Protein AF-A0A7W4IUS7-F1 (afdb_monomer)

Foldseek 3Di:
DDDDDDDPPPADQPAADADWDKDKDWFDCPPPSVLVLQLVCQAAAPVVVVSVVVVCVVVPDHNVSRHHYWDPQKAFPDDDNFKTKIKRQAQGDGPLDPGRYHHHRFIKTKMWGQAPNSIIIIIITGDPPVCPVCVVVVVVVVCVVVVVRRD

Organism: NCBI:txid1286186

Secondary structure (DSSP, 8-state):
----PPP--PPPTT--B-SSEEEEEEE-SSSTTHHHHHHHHHHH-GGGHHHHHHHHHT-SS-GGGS--S--TT-EEEEE-SSEEEEEE-TT--SGGGSSSBPP-SS-EEEEEEE-TT--EEEEEEE--GGGGGGHHHHHHHHHHHTGGG--

Structure (mmCIF, N/CA/C/O backbone):
data_AF-A0A7W4IUS7-F1
#
_entry.id   AF-A0A7W4IUS7-F1
#
loop_
_atom_site.group_PDB
_atom_site.id
_atom_site.type_symbol
_atom_site.label_atom_id
_atom_site.label_alt_id
_atom_site.label_comp_id
_atom_site.label_asym_id
_atom_site.label_entity_id
_atom_site.label_seq_id
_atom_site.pdbx_PDB_ins_code
_atom_site.Cartn_x
_atom_site.Cartn_y
_atom_site.Cartn_z
_atom_site.occupancy
_atom_site.B_iso_or_equiv
_atom_site.auth_seq_id
_atom_site.auth_comp_id
_atom_site.auth_asym_id
_atom_site.auth_atom_id
_atom_site.pdbx_PDB_model_num
ATOM 1 N N . MET A 1 1 ? 14.910 39.958 17.367 1.00 34.94 1 MET A N 1
ATOM 2 C CA . MET A 1 1 ? 14.923 38.548 17.810 1.00 34.94 1 MET A CA 1
ATOM 3 C C . MET A 1 1 ? 13.693 37.875 17.230 1.00 34.94 1 MET A C 1
ATOM 5 O O . MET A 1 1 ? 12.596 38.246 17.617 1.00 34.94 1 MET A O 1
ATOM 9 N N . ALA A 1 2 ? 13.862 36.974 16.264 1.00 33.81 2 ALA A N 1
ATOM 10 C CA . ALA A 1 2 ? 12.788 36.127 15.747 1.00 33.81 2 ALA A CA 1
ATOM 11 C C . ALA A 1 2 ? 13.070 34.689 16.217 1.00 33.81 2 ALA A C 1
ATOM 13 O O . ALA A 1 2 ? 14.214 34.247 16.072 1.00 33.81 2 ALA A O 1
ATOM 14 N N . PRO A 1 3 ? 12.108 33.975 16.823 1.00 40.81 3 PRO A N 1
ATOM 15 C CA . PRO A 1 3 ? 12.343 32.611 17.257 1.00 40.81 3 PRO A CA 1
ATOM 16 C C . PRO A 1 3 ? 12.288 31.646 16.065 1.00 40.81 3 PRO A C 1
ATOM 18 O O . PRO A 1 3 ? 11.290 31.567 15.358 1.00 40.81 3 PRO A O 1
ATOM 21 N N . GLY A 1 4 ? 13.414 30.954 15.880 1.00 33.75 4 GLY A N 1
ATOM 22 C CA . GLY A 1 4 ? 13.561 29.540 15.523 1.00 33.75 4 GLY A CA 1
ATOM 23 C C . GLY A 1 4 ? 12.640 28.941 14.463 1.00 33.75 4 GLY A C 1
ATOM 24 O O . GLY A 1 4 ? 11.500 28.585 14.742 1.00 33.75 4 GLY A O 1
ATOM 25 N N . LEU A 1 5 ? 13.220 28.687 13.289 1.00 40.22 5 LEU A N 1
ATOM 26 C CA . LEU A 1 5 ? 12.739 27.695 12.331 1.00 40.22 5 LEU A CA 1
ATOM 27 C C . LEU A 1 5 ? 12.566 26.336 13.031 1.00 40.22 5 LEU A C 1
ATOM 29 O O . LEU A 1 5 ? 13.501 25.816 13.641 1.00 40.22 5 LEU A O 1
ATOM 33 N N . SER A 1 6 ? 11.358 25.784 12.932 1.00 41.88 6 SER A N 1
ATOM 34 C CA . SER A 1 6 ? 11.022 24.423 13.344 1.00 41.88 6 SER A CA 1
ATOM 35 C C . SER A 1 6 ? 11.867 23.429 12.543 1.00 41.88 6 SER A C 1
ATOM 37 O O . SER A 1 6 ? 11.763 23.364 11.319 1.00 41.88 6 SER A O 1
ATOM 39 N N . SER A 1 7 ? 12.726 22.668 13.221 1.00 42.47 7 SER A N 1
ATOM 40 C CA . SER A 1 7 ? 13.325 21.477 12.632 1.00 42.47 7 SER A CA 1
ATOM 41 C C . SER A 1 7 ? 12.265 20.378 12.599 1.00 42.47 7 SER A C 1
ATOM 43 O O . SER A 1 7 ? 11.729 19.969 13.629 1.00 42.47 7 SER A O 1
ATOM 45 N N . SER A 1 8 ? 11.949 19.878 11.405 1.00 47.47 8 SER A N 1
ATOM 46 C CA . SER A 1 8 ? 11.236 18.615 11.261 1.00 47.47 8 SER A CA 1
ATOM 47 C C . SER A 1 8 ? 12.161 17.505 11.758 1.00 47.47 8 SER A C 1
ATOM 49 O O . SER A 1 8 ? 13.029 17.031 11.021 1.00 47.47 8 SER A O 1
ATOM 51 N N . ALA A 1 9 ? 12.029 17.119 13.026 1.00 46.97 9 ALA A N 1
ATOM 52 C CA . ALA A 1 9 ? 12.633 15.894 13.520 1.00 46.97 9 ALA A CA 1
ATOM 53 C C . ALA A 1 9 ? 11.952 14.728 12.792 1.00 46.97 9 ALA A C 1
ATOM 55 O O . ALA A 1 9 ? 10.852 14.311 13.149 1.00 46.97 9 ALA A O 1
ATOM 56 N N . GLY A 1 10 ? 12.575 14.261 11.708 1.00 50.88 10 GLY A N 1
ATOM 57 C CA . GLY A 1 10 ? 12.172 13.028 11.049 1.00 50.88 10 GLY A CA 1
ATOM 58 C C . GLY A 1 10 ? 12.192 11.888 12.063 1.00 50.88 10 GLY A C 1
ATOM 59 O O . GLY A 1 10 ? 13.091 11.812 12.904 1.00 50.88 10 GLY A O 1
ATOM 60 N N . LEU A 1 11 ? 11.179 11.026 12.009 1.00 57.50 11 LEU A N 1
ATOM 61 C CA . LEU A 1 11 ? 11.137 9.816 12.822 1.00 57.50 11 LEU A CA 1
ATOM 62 C C . LEU A 1 11 ? 12.410 8.990 12.565 1.00 57.50 11 LEU A C 1
ATOM 64 O O . LEU A 1 11 ? 12.849 8.849 11.421 1.00 57.50 11 LEU A O 1
ATOM 68 N N . SER A 1 12 ? 13.021 8.478 13.638 1.00 60.62 12 SER A N 1
ATOM 69 C CA . SER A 1 12 ? 14.176 7.574 13.541 1.00 60.62 12 SER A CA 1
ATOM 70 C C . SER A 1 12 ? 13.838 6.375 12.651 1.00 60.62 12 SER A C 1
ATOM 72 O O . SER A 1 12 ? 12.699 5.922 12.657 1.00 60.62 12 SER A O 1
ATOM 74 N N . LYS A 1 13 ? 14.823 5.799 11.951 1.00 54.16 13 LYS A N 1
ATOM 75 C CA . LYS A 1 13 ? 14.650 4.537 11.200 1.00 54.16 13 LYS A CA 1
ATOM 76 C C . LYS A 1 13 ? 14.189 3.366 12.080 1.00 54.16 13 LYS A C 1
ATOM 78 O O . LYS A 1 13 ? 13.582 2.433 11.567 1.00 54.16 13 LYS A O 1
ATOM 83 N N . ASP A 1 14 ? 14.415 3.467 13.387 1.00 65.31 14 ASP A N 1
ATOM 84 C CA . ASP A 1 14 ? 13.983 2.485 14.387 1.00 65.31 14 ASP A CA 1
ATOM 85 C C . ASP A 1 14 ? 12.649 2.860 15.050 1.00 65.31 14 ASP A C 1
ATOM 87 O O . ASP A 1 14 ? 12.165 2.153 15.935 1.00 65.31 14 ASP A O 1
ATOM 91 N N . ALA A 1 15 ? 12.048 3.993 14.666 1.00 71.88 15 ALA A N 1
ATOM 92 C CA . ALA A 1 15 ? 10.750 4.385 15.182 1.00 71.88 15 ALA A CA 1
ATOM 93 C C . ALA A 1 15 ? 9.715 3.349 14.746 1.00 71.88 15 ALA A C 1
ATOM 95 O O . ALA A 1 15 ? 9.569 3.030 13.569 1.00 71.88 15 ALA A O 1
ATOM 96 N N . HIS A 1 16 ? 8.985 2.807 15.707 1.00 82.69 16 HIS A N 1
ATOM 97 C CA . HIS A 1 16 ? 7.929 1.844 15.454 1.00 82.69 16 HIS A CA 1
ATOM 98 C C . HIS A 1 16 ? 6.659 2.330 16.113 1.00 82.69 16 HIS A C 1
ATOM 100 O O . HIS A 1 16 ? 6.679 2.837 17.234 1.00 82.69 16 HIS A O 1
ATOM 106 N N . ILE A 1 17 ? 5.555 2.182 15.392 1.00 90.38 17 ILE A N 1
ATOM 107 C CA . ILE A 1 17 ? 4.256 2.635 15.852 1.00 90.38 17 ILE A CA 1
ATOM 108 C C . ILE A 1 17 ? 3.448 1.407 16.266 1.00 90.38 17 ILE A C 1
ATOM 110 O O . ILE A 1 17 ? 2.979 0.619 15.437 1.00 90.38 17 ILE A O 1
ATOM 114 N N . THR A 1 18 ? 3.319 1.251 17.581 1.00 86.94 18 THR A N 1
ATOM 115 C CA . THR A 1 18 ? 2.427 0.301 18.251 1.00 86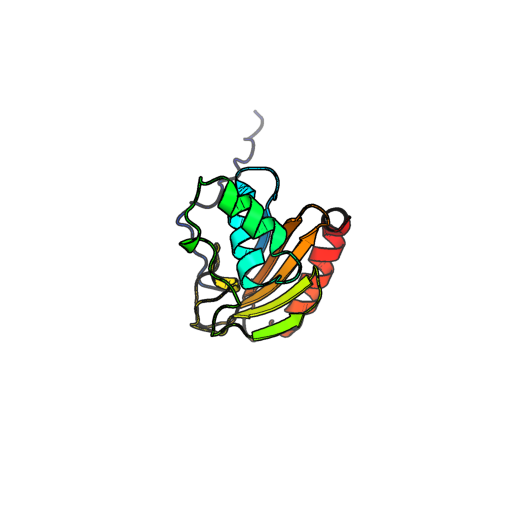.94 18 THR A CA 1
ATOM 116 C C . THR A 1 18 ? 1.286 1.115 18.857 1.00 86.94 18 THR A C 1
ATOM 118 O O . THR A 1 18 ? 1.486 1.842 19.830 1.00 86.94 18 THR A O 1
ATOM 121 N N . GLY A 1 19 ? 0.130 1.101 18.202 1.00 90.88 19 GLY A N 1
ATOM 122 C CA . GLY A 1 19 ? -1.042 1.890 18.571 1.00 90.88 19 GLY A CA 1
ATOM 123 C C . GLY A 1 19 ? -1.735 2.547 17.374 1.00 90.88 19 GLY A C 1
ATOM 124 O O . GLY A 1 19 ? -1.283 2.388 16.235 1.00 90.88 19 GLY A O 1
ATOM 125 N N . PRO A 1 20 ? -2.844 3.273 17.614 1.00 94.62 20 PRO A N 1
ATOM 126 C CA . PRO A 1 20 ? -3.589 3.961 16.569 1.00 94.62 20 PRO A CA 1
ATOM 127 C C . PRO A 1 20 ? -2.737 4.929 15.755 1.00 94.62 20 PRO A C 1
ATOM 129 O O . PRO A 1 20 ? -2.086 5.809 16.318 1.00 94.62 20 PRO A O 1
ATOM 132 N N . ALA A 1 21 ? -2.780 4.796 14.434 1.00 95.06 21 ALA A N 1
ATOM 133 C CA . ALA A 1 21 ? -2.045 5.662 13.529 1.00 95.06 21 ALA A CA 1
ATOM 134 C C . ALA A 1 21 ? -2.569 5.593 12.097 1.00 95.06 21 ALA A C 1
ATOM 136 O O . ALA A 1 21 ? -3.195 4.624 11.669 1.00 95.06 21 ALA A O 1
ATOM 137 N N . ILE A 1 22 ? -2.255 6.653 11.362 1.00 94.38 22 ILE A N 1
ATOM 138 C CA . ILE A 1 22 ? -2.446 6.763 9.923 1.00 94.38 22 ILE A CA 1
ATOM 139 C C . ILE A 1 22 ? -1.060 6.999 9.339 1.00 94.38 22 ILE A C 1
ATOM 141 O O . ILE A 1 22 ? -0.391 7.963 9.709 1.00 94.38 22 ILE A O 1
ATOM 145 N N . GLN A 1 23 ? -0.633 6.116 8.448 1.00 93.94 23 GLN A N 1
ATOM 146 C CA . GLN A 1 23 ? 0.595 6.256 7.688 1.00 93.94 23 GLN A CA 1
ATOM 147 C C . GLN A 1 23 ? 0.245 6.491 6.220 1.00 93.94 23 GLN A C 1
ATOM 149 O O . GLN A 1 23 ? -0.534 5.747 5.630 1.00 93.94 23 GLN A O 1
ATOM 154 N N . ILE A 1 24 ? 0.855 7.517 5.632 1.00 93.56 24 ILE A N 1
ATOM 155 C CA . ILE A 1 24 ? 0.773 7.807 4.202 1.00 93.56 24 ILE A CA 1
ATOM 156 C C . ILE A 1 24 ? 2.208 7.882 3.694 1.00 93.56 24 ILE A C 1
ATOM 158 O O . ILE A 1 24 ? 3.016 8.636 4.241 1.00 93.56 24 ILE A O 1
ATOM 162 N N . SER A 1 25 ? 2.532 7.096 2.677 1.00 92.06 25 SER A N 1
ATOM 163 C CA . SER A 1 25 ? 3.852 7.096 2.050 1.00 92.06 25 SER A CA 1
ATOM 164 C C . SER A 1 25 ? 3.728 7.171 0.540 1.00 92.06 25 SER A C 1
ATOM 166 O O . SER A 1 25 ? 2.877 6.514 -0.047 1.00 92.06 25 SER A O 1
ATOM 168 N N . ALA A 1 26 ? 4.611 7.957 -0.068 1.00 91.69 26 ALA A N 1
ATOM 169 C CA . ALA A 1 26 ? 4.811 8.029 -1.505 1.00 91.69 26 ALA A CA 1
ATOM 170 C C . ALA A 1 26 ? 6.266 7.647 -1.799 1.00 91.69 26 ALA A C 1
ATOM 172 O O . ALA A 1 26 ? 7.187 8.187 -1.179 1.00 91.69 26 ALA A O 1
ATOM 173 N N . THR A 1 27 ? 6.472 6.705 -2.713 1.00 92.38 27 THR A N 1
ATOM 174 C CA . THR A 1 27 ? 7.790 6.171 -3.063 1.00 92.38 27 THR A CA 1
ATOM 175 C C . THR A 1 27 ? 7.971 6.209 -4.569 1.00 92.38 27 THR A C 1
ATOM 177 O O . THR A 1 27 ? 7.148 5.664 -5.298 1.00 92.38 27 THR A O 1
ATOM 180 N N . SER A 1 28 ? 9.070 6.815 -5.023 1.00 90.31 28 SER A N 1
ATOM 181 C CA . SER A 1 28 ? 9.372 6.889 -6.451 1.00 90.31 28 SER A CA 1
ATOM 182 C C . SER A 1 28 ? 9.972 5.585 -6.986 1.00 90.31 28 SER A C 1
ATOM 184 O O . SER A 1 28 ? 10.926 5.052 -6.406 1.00 90.31 28 SER A O 1
ATOM 186 N N . GLY A 1 29 ? 9.440 5.113 -8.112 1.00 89.00 29 GLY A N 1
ATOM 187 C CA . GLY A 1 29 ? 9.912 3.949 -8.860 1.00 89.00 29 GLY A CA 1
ATOM 188 C C . GLY A 1 29 ? 11.182 4.195 -9.682 1.00 89.00 29 GLY A C 1
ATOM 189 O O . GLY A 1 29 ? 11.812 3.231 -10.104 1.00 89.00 29 GLY A O 1
ATOM 190 N N . ASP A 1 30 ? 11.611 5.448 -9.850 1.00 86.06 30 ASP A N 1
ATOM 191 C CA . ASP A 1 30 ? 12.708 5.816 -10.763 1.00 86.06 30 ASP A CA 1
ATOM 192 C C . ASP A 1 30 ? 14.087 5.930 -10.087 1.00 86.06 30 ASP A C 1
ATOM 194 O O . ASP A 1 30 ? 15.120 6.037 -10.748 1.00 86.06 30 ASP A O 1
ATOM 198 N N . THR A 1 31 ? 14.139 5.925 -8.752 1.00 84.69 31 THR A N 1
ATOM 199 C CA . THR A 1 31 ? 15.380 6.148 -7.984 1.00 84.69 31 THR A CA 1
ATOM 200 C C . THR A 1 31 ? 15.732 4.938 -7.110 1.00 84.69 31 THR A C 1
ATOM 202 O O . THR A 1 31 ? 15.452 3.793 -7.466 1.00 84.69 31 THR A O 1
ATOM 205 N N . SER A 1 32 ? 16.365 5.137 -5.948 1.00 81.62 32 SER A N 1
ATOM 206 C CA . SER A 1 32 ? 16.576 4.068 -4.958 1.00 81.62 32 SER A CA 1
ATOM 207 C C . SER A 1 32 ? 15.260 3.502 -4.408 1.00 81.62 32 SER A C 1
ATOM 209 O O . SER A 1 32 ? 15.242 2.371 -3.922 1.00 81.62 32 SER A O 1
ATOM 211 N N . GLY A 1 33 ? 14.151 4.241 -4.530 1.00 89.06 33 GLY A N 1
ATOM 212 C CA . GLY A 1 33 ? 12.815 3.774 -4.157 1.00 89.06 33 GLY A CA 1
ATOM 213 C C . GLY A 1 33 ? 12.314 2.588 -4.990 1.00 89.06 33 GLY A C 1
ATOM 214 O O . GLY A 1 33 ? 11.503 1.808 -4.489 1.00 89.06 33 GLY A O 1
ATOM 215 N N . ARG A 1 34 ? 12.863 2.362 -6.192 1.00 95.38 34 ARG A N 1
ATOM 216 C CA . ARG A 1 34 ? 12.450 1.278 -7.100 1.00 95.38 34 ARG A CA 1
ATOM 217 C C . ARG A 1 34 ? 12.478 -0.109 -6.472 1.00 95.38 34 ARG A C 1
ATOM 219 O O . ARG A 1 34 ? 11.621 -0.933 -6.764 1.00 95.38 34 ARG A O 1
ATOM 226 N N . PHE A 1 35 ? 13.422 -0.366 -5.565 1.00 96.00 35 PHE A N 1
ATOM 227 C CA . PHE A 1 35 ? 13.502 -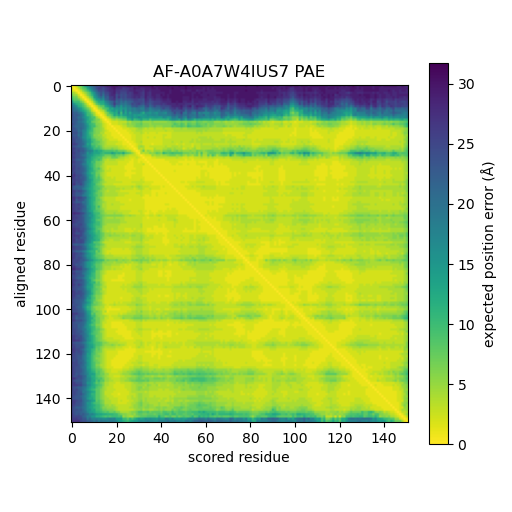1.649 -4.871 1.00 96.00 35 PHE A CA 1
ATOM 228 C C . PHE A 1 35 ? 12.342 -1.832 -3.888 1.00 96.00 35 PHE A C 1
ATOM 230 O O . PHE A 1 35 ? 11.784 -2.921 -3.780 1.00 96.00 35 PHE A O 1
ATOM 237 N N . ALA A 1 36 ? 11.941 -0.765 -3.190 1.00 94.31 36 ALA A N 1
ATOM 238 C CA . ALA A 1 36 ? 10.775 -0.797 -2.313 1.00 94.31 36 ALA A CA 1
ATOM 239 C C . ALA A 1 36 ? 9.484 -0.970 -3.125 1.00 94.31 36 ALA A C 1
ATOM 241 O O . ALA A 1 36 ? 8.691 -1.854 -2.808 1.00 94.31 36 ALA A O 1
ATOM 242 N N . VAL A 1 37 ? 9.334 -0.221 -4.222 1.00 96.75 37 VAL A N 1
ATOM 243 C CA . VAL A 1 37 ? 8.218 -0.381 -5.166 1.00 96.75 37 VAL A CA 1
ATOM 244 C C . VAL A 1 37 ? 8.155 -1.816 -5.699 1.00 96.75 37 VAL A C 1
ATOM 246 O O . VAL A 1 37 ? 7.109 -2.456 -5.622 1.00 96.75 37 VAL A O 1
ATOM 249 N N . ALA A 1 38 ? 9.271 -2.369 -6.183 1.00 97.50 38 ALA A N 1
ATOM 250 C CA . ALA A 1 38 ? 9.320 -3.720 -6.738 1.00 97.50 38 ALA A CA 1
ATOM 251 C C . ALA A 1 38 ? 8.936 -4.793 -5.709 1.00 97.50 38 ALA A C 1
ATOM 253 O O . ALA A 1 38 ? 8.275 -5.768 -6.068 1.00 97.50 38 ALA A O 1
ATOM 254 N N . ARG A 1 39 ? 9.293 -4.616 -4.428 1.00 96.69 39 ARG A N 1
ATOM 255 C CA . ARG A 1 39 ? 8.855 -5.517 -3.348 1.00 96.69 39 ARG A CA 1
ATOM 256 C C . ARG A 1 39 ? 7.338 -5.507 -3.181 1.00 96.69 39 ARG A C 1
ATOM 258 O O . ARG A 1 39 ? 6.749 -6.575 -3.036 1.00 96.69 39 ARG A O 1
ATOM 265 N N . VAL A 1 40 ? 6.703 -4.339 -3.245 1.00 97.06 40 VAL A N 1
ATOM 266 C CA . VAL A 1 40 ? 5.238 -4.227 -3.169 1.00 97.06 40 VAL A CA 1
ATOM 267 C C . VAL A 1 40 ? 4.571 -4.783 -4.430 1.00 97.06 40 VAL A C 1
ATOM 269 O O . VAL A 1 40 ? 3.614 -5.552 -4.324 1.00 97.06 40 VAL A O 1
ATOM 272 N N . ILE A 1 41 ? 5.111 -4.494 -5.619 1.00 97.69 41 ILE A N 1
ATOM 273 C CA . ILE A 1 41 ? 4.611 -5.039 -6.890 1.00 97.69 41 ILE A CA 1
ATOM 274 C C . ILE A 1 41 ? 4.662 -6.566 -6.897 1.00 97.69 41 ILE A C 1
ATOM 276 O O . ILE A 1 41 ? 3.656 -7.203 -7.203 1.00 97.69 41 ILE A O 1
ATOM 280 N N . ALA A 1 42 ? 5.790 -7.164 -6.502 1.00 97.56 42 ALA A N 1
ATOM 281 C CA . ALA A 1 42 ? 5.948 -8.617 -6.449 1.00 97.56 42 ALA A CA 1
ATOM 282 C C . ALA A 1 42 ? 4.884 -9.288 -5.561 1.00 97.56 42 ALA A C 1
ATOM 284 O O . ALA A 1 42 ? 4.390 -10.371 -5.882 1.00 97.56 42 ALA A O 1
ATOM 285 N N . ARG A 1 43 ? 4.501 -8.626 -4.464 1.00 97.19 43 ARG A N 1
ATOM 286 C CA . ARG A 1 43 ? 3.485 -9.107 -3.525 1.00 97.19 43 ARG A CA 1
ATOM 287 C C . ARG A 1 43 ? 2.063 -8.943 -4.057 1.00 97.19 43 ARG A C 1
ATOM 289 O O . ARG A 1 43 ? 1.255 -9.860 -3.926 1.00 97.19 43 ARG A O 1
ATOM 296 N N . MET A 1 44 ? 1.746 -7.782 -4.624 1.00 96.12 44 MET A N 1
ATOM 297 C CA . MET A 1 44 ? 0.354 -7.347 -4.770 1.00 96.12 44 MET A CA 1
ATOM 298 C C . MET A 1 44 ? -0.104 -7.243 -6.228 1.00 96.12 44 MET A C 1
ATOM 300 O O . MET A 1 44 ? -1.236 -7.641 -6.514 1.00 96.12 44 MET A O 1
ATOM 304 N N . PHE A 1 45 ? 0.766 -6.815 -7.146 1.00 96.75 45 PHE A N 1
ATOM 305 C CA . PHE A 1 45 ? 0.417 -6.372 -8.504 1.00 96.75 45 PHE A CA 1
ATOM 306 C C . PHE A 1 45 ? 0.998 -7.299 -9.585 1.00 96.75 45 PHE A C 1
ATOM 308 O O . PHE A 1 45 ? 2.007 -6.969 -10.220 1.00 96.75 45 PHE A O 1
ATOM 315 N N . PRO A 1 46 ? 0.388 -8.474 -9.826 1.00 93.88 46 PRO A N 1
ATOM 316 C CA . PRO A 1 46 ? 0.897 -9.424 -10.810 1.00 93.88 46 PRO A CA 1
ATOM 317 C C . PRO A 1 46 ? 0.929 -8.850 -12.234 1.00 93.88 46 PRO A C 1
ATOM 319 O O . PRO A 1 46 ? 1.823 -9.218 -12.998 1.00 93.88 46 PRO A O 1
ATOM 322 N N . GLU A 1 47 ? 0.027 -7.925 -12.594 1.00 94.56 47 GLU A N 1
ATOM 323 C CA . GLU A 1 47 ? 0.042 -7.282 -13.916 1.00 94.56 47 GLU A CA 1
ATOM 324 C C . GLU A 1 47 ? 1.317 -6.453 -14.162 1.00 94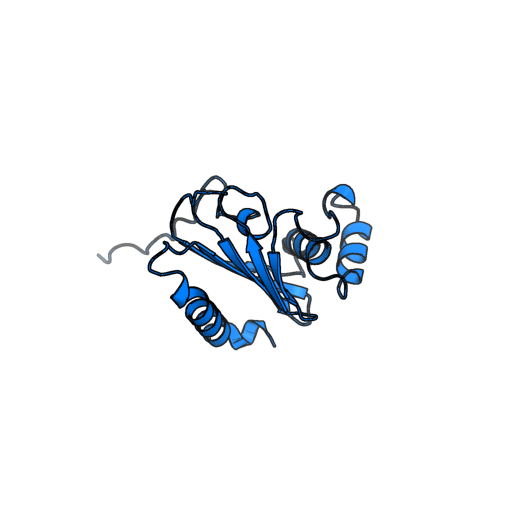.56 47 GLU A C 1
ATOM 326 O O . GLU A 1 47 ? 1.767 -6.330 -15.300 1.00 94.56 47 GLU A O 1
ATOM 331 N N . HIS A 1 48 ? 1.962 -5.964 -13.099 1.00 96.25 48 HIS A N 1
ATOM 332 C CA . HIS A 1 48 ? 3.162 -5.125 -13.160 1.00 96.25 48 HIS A CA 1
ATOM 333 C C . HIS A 1 48 ? 4.469 -5.922 -12.971 1.00 96.25 48 HIS A C 1
ATOM 335 O O . HIS A 1 48 ? 5.549 -5.350 -12.816 1.00 96.25 48 HIS A O 1
ATOM 341 N N . ALA A 1 49 ? 4.428 -7.259 -13.050 1.00 95.44 49 ALA A N 1
ATOM 342 C CA . ALA A 1 49 ? 5.595 -8.125 -12.834 1.00 95.44 49 ALA A CA 1
ATOM 343 C C . ALA A 1 49 ? 6.785 -7.852 -13.784 1.00 95.44 49 ALA A C 1
ATOM 345 O O . ALA A 1 49 ? 7.908 -8.272 -13.500 1.00 95.44 49 ALA A O 1
ATOM 346 N N . ALA A 1 50 ? 6.566 -7.167 -14.913 1.00 96.69 50 ALA A N 1
ATOM 347 C CA . ALA A 1 50 ? 7.642 -6.729 -15.803 1.00 96.69 50 ALA A CA 1
ATOM 348 C C . ALA A 1 50 ? 8.623 -5.771 -15.114 1.00 96.69 50 ALA A C 1
ATOM 350 O O . ALA A 1 50 ? 9.830 -5.947 -15.269 1.00 96.69 50 ALA A O 1
ATOM 351 N N . PHE A 1 51 ? 8.115 -4.844 -14.299 1.00 96.88 51 PHE A N 1
ATOM 352 C CA . PHE A 1 51 ? 8.936 -3.911 -13.532 1.00 96.88 51 PHE A CA 1
ATOM 353 C C . PHE A 1 51 ? 9.846 -4.652 -12.544 1.00 96.88 51 PHE A C 1
ATOM 355 O O . PHE A 1 51 ? 11.049 -4.419 -12.497 1.00 96.88 51 PHE A O 1
ATOM 362 N N . VAL A 1 52 ? 9.306 -5.643 -11.824 1.00 97.75 52 VAL A N 1
ATOM 363 C CA . VAL A 1 52 ? 10.096 -6.472 -10.893 1.00 97.75 52 VAL A CA 1
ATOM 364 C C . VAL A 1 52 ? 11.214 -7.209 -11.626 1.00 97.75 52 VAL A C 1
ATOM 366 O O . VAL A 1 52 ? 12.346 -7.237 -11.154 1.00 97.75 52 VAL A O 1
ATOM 369 N N . ARG A 1 53 ? 10.927 -7.779 -12.806 1.00 97.75 53 ARG A N 1
ATOM 370 C CA . ARG A 1 53 ? 11.953 -8.452 -13.619 1.00 97.75 53 ARG A CA 1
ATOM 371 C C . ARG A 1 53 ? 13.060 -7.496 -14.056 1.00 97.75 53 ARG A C 1
ATOM 373 O O . ARG A 1 53 ? 14.217 -7.903 -14.048 1.00 97.75 53 ARG A O 1
ATOM 380 N N . GLN A 1 54 ? 12.719 -6.258 -14.419 1.00 96.75 54 GLN A N 1
ATOM 381 C CA . GLN A 1 54 ? 13.706 -5.232 -14.763 1.00 96.75 54 GLN A CA 1
ATOM 382 C C . GLN A 1 54 ? 14.597 -4.906 -13.564 1.00 96.75 54 GLN A C 1
ATOM 384 O O . GLN A 1 54 ? 15.812 -5.008 -13.690 1.00 96.75 54 GLN A O 1
ATOM 389 N N . VAL A 1 55 ? 14.008 -4.638 -12.394 1.00 97.00 55 VAL A N 1
ATOM 390 C CA . VAL A 1 55 ? 14.756 -4.336 -11.162 1.00 97.00 55 VAL A CA 1
ATOM 391 C C . VAL A 1 55 ? 15.674 -5.494 -10.750 1.00 97.00 55 VAL A C 1
ATOM 393 O O . VAL A 1 55 ? 16.824 -5.272 -10.379 1.00 97.00 55 VAL A O 1
ATOM 396 N N . VAL A 1 56 ? 15.211 -6.744 -10.859 1.00 97.44 56 VAL A N 1
ATOM 397 C CA . VAL A 1 56 ? 16.041 -7.933 -10.585 1.00 97.44 56 VAL A CA 1
ATOM 398 C C . VAL A 1 56 ? 17.198 -8.058 -11.583 1.00 97.44 56 VAL A C 1
ATOM 400 O O . VAL A 1 56 ? 18.308 -8.419 -11.192 1.00 97.44 56 VAL A O 1
ATOM 403 N N . ALA A 1 57 ? 16.965 -7.750 -12.862 1.00 97.56 57 ALA A N 1
ATOM 404 C CA . ALA A 1 57 ? 17.985 -7.836 -13.907 1.00 97.56 57 ALA A CA 1
ATOM 405 C C . ALA A 1 57 ? 19.125 -6.817 -13.737 1.00 97.56 57 ALA A C 1
ATOM 407 O O . ALA A 1 57 ? 20.203 -7.022 -14.291 1.00 97.56 57 ALA A O 1
ATOM 408 N N . GLU A 1 58 ? 18.928 -5.759 -12.947 1.00 95.81 58 GLU A N 1
ATOM 409 C CA . GLU A 1 58 ? 19.996 -4.814 -12.604 1.00 95.81 58 GLU A CA 1
ATOM 410 C C . GLU A 1 58 ? 21.111 -5.450 -11.758 1.00 95.81 58 GLU A C 1
ATOM 412 O O . GLU A 1 58 ? 22.225 -4.933 -11.724 1.00 95.81 58 GLU A O 1
ATOM 417 N N . GLY A 1 59 ? 20.827 -6.551 -11.052 1.00 95.88 59 GLY A N 1
ATOM 418 C CA . GLY A 1 59 ? 21.822 -7.283 -10.262 1.00 95.88 59 GLY A CA 1
ATOM 419 C C . GLY A 1 59 ? 22.285 -6.583 -8.977 1.00 95.88 59 GLY A C 1
ATOM 420 O O . GLY A 1 59 ? 23.295 -6.988 -8.406 1.00 95.88 59 GLY A O 1
ATOM 421 N N . ILE A 1 60 ? 21.569 -5.551 -8.512 1.00 96.19 60 ILE A N 1
ATOM 422 C CA . ILE A 1 60 ? 21.912 -4.796 -7.290 1.00 96.19 60 ILE A CA 1
ATOM 423 C C . ILE A 1 60 ? 21.373 -5.481 -6.024 1.00 96.19 60 ILE A C 1
ATOM 425 O O . ILE A 1 60 ? 22.102 -5.619 -5.044 1.00 96.19 60 ILE A O 1
ATOM 429 N N . GLU A 1 61 ? 20.112 -5.923 -6.038 1.00 95.00 61 GLU A N 1
ATOM 430 C CA . GLU A 1 61 ? 19.516 -6.749 -4.981 1.00 95.00 61 GLU A CA 1
ATOM 431 C C . GLU A 1 61 ? 19.250 -8.169 -5.516 1.00 95.00 61 GLU A C 1
ATOM 433 O O . GLU A 1 61 ? 18.851 -8.325 -6.673 1.00 95.00 61 GLU A O 1
ATOM 438 N N . PRO A 1 62 ? 19.436 -9.228 -4.706 1.00 96.00 62 PRO A N 1
ATOM 439 C CA . PRO A 1 62 ? 19.144 -10.590 -5.138 1.00 96.00 62 PRO A CA 1
ATOM 440 C C . PRO A 1 62 ? 17.640 -10.793 -5.368 1.00 96.00 62 PRO A C 1
ATOM 442 O O . PRO A 1 62 ? 16.807 -10.247 -4.647 1.00 96.00 62 PRO A O 1
ATOM 445 N N . ALA A 1 63 ? 17.279 -11.669 -6.312 1.00 96.00 63 ALA A N 1
ATOM 446 C CA . ALA A 1 63 ? 15.881 -11.990 -6.628 1.00 96.00 63 ALA A CA 1
ATOM 447 C C . ALA A 1 63 ? 15.060 -12.453 -5.405 1.00 96.00 63 ALA A C 1
ATOM 449 O O . ALA A 1 63 ? 13.857 -12.212 -5.332 1.00 96.00 63 ALA A O 1
ATOM 450 N N . SER A 1 64 ? 15.713 -13.070 -4.413 1.00 96.38 64 SER A N 1
ATOM 451 C CA . SER A 1 64 ? 15.099 -13.485 -3.146 1.00 96.38 64 SER A CA 1
ATOM 452 C C . SER A 1 64 ? 14.513 -12.330 -2.328 1.00 96.38 64 SER A C 1
ATOM 454 O O . SER A 1 64 ? 13.663 -12.571 -1.475 1.00 96.38 64 SER A O 1
ATOM 456 N N . ASN A 1 65 ? 14.933 -11.087 -2.583 1.00 95.62 65 ASN A N 1
ATOM 457 C CA . ASN A 1 65 ? 14.394 -9.906 -1.912 1.00 95.62 65 ASN A CA 1
ATOM 458 C C . ASN A 1 65 ? 13.003 -9.504 -2.422 1.00 95.62 65 ASN A C 1
ATOM 460 O O . ASN A 1 65 ? 12.364 -8.663 -1.794 1.00 95.62 65 ASN A O 1
ATOM 464 N N . PHE A 1 66 ? 12.515 -10.110 -3.511 1.00 96.56 66 PHE A N 1
ATOM 465 C CA . PHE A 1 66 ? 11.235 -9.787 -4.153 1.00 96.56 66 PHE A CA 1
ATOM 466 C C . PHE A 1 66 ? 10.277 -10.993 -4.131 1.00 96.56 66 PHE A C 1
ATOM 468 O O . PHE A 1 66 ? 9.935 -11.541 -5.181 1.00 96.56 66 PHE A O 1
ATOM 475 N N . PRO A 1 67 ? 9.856 -11.461 -2.941 1.00 95.06 67 PRO A N 1
ATOM 476 C CA . PRO A 1 67 ? 8.957 -12.603 -2.819 1.00 95.06 67 PRO A CA 1
ATOM 477 C C . PRO A 1 67 ? 7.609 -12.333 -3.497 1.00 95.06 67 PRO A C 1
ATOM 479 O O . PRO A 1 67 ? 6.974 -11.304 -3.263 1.00 95.06 67 PRO A O 1
ATOM 482 N N . GLY A 1 68 ? 7.177 -13.287 -4.320 1.00 95.56 68 GLY A N 1
ATOM 483 C CA . GLY A 1 68 ? 5.924 -13.211 -5.060 1.00 95.56 68 GLY A CA 1
ATOM 484 C C . GLY A 1 68 ? 4.695 -13.523 -4.206 1.00 95.56 68 GLY A C 1
ATOM 485 O O . GLY A 1 68 ? 4.725 -14.426 -3.369 1.00 95.56 68 GLY A O 1
ATOM 486 N N . GLY A 1 69 ? 3.601 -12.815 -4.480 1.00 94.62 69 GLY A N 1
ATOM 487 C CA . GLY A 1 69 ? 2.276 -13.064 -3.912 1.00 94.62 69 GLY A CA 1
ATOM 488 C C . GLY A 1 69 ? 2.053 -12.471 -2.512 1.00 94.62 69 GLY A C 1
ATOM 489 O O . GLY A 1 69 ? 3.022 -12.198 -1.796 1.00 94.62 69 GLY A O 1
ATOM 490 N N . PRO A 1 70 ? 0.786 -12.264 -2.099 1.00 95.12 70 PRO A N 1
ATOM 491 C CA . PRO A 1 70 ? 0.460 -11.590 -0.842 1.00 95.12 70 PRO A CA 1
ATOM 492 C C . PRO A 1 70 ? 1.033 -12.310 0.380 1.00 95.12 70 PRO A C 1
ATOM 494 O O . PRO A 1 70 ? 1.372 -13.496 0.324 1.00 95.12 70 PRO A O 1
ATOM 497 N N . TYR A 1 71 ? 1.112 -11.616 1.516 1.00 96.44 71 TYR A N 1
ATOM 498 C CA . TYR A 1 71 ? 1.396 -12.314 2.767 1.00 96.44 71 TYR A CA 1
ATOM 499 C C . TYR A 1 71 ? 0.259 -13.292 3.086 1.00 96.44 71 TYR A C 1
ATOM 501 O O . TYR A 1 71 ? -0.902 -12.949 2.870 1.00 96.44 71 TYR A O 1
ATOM 509 N N . PRO A 1 72 ? 0.553 -14.480 3.648 1.00 96.50 72 PRO A N 1
ATOM 510 C CA . PRO A 1 72 ? -0.470 -15.501 3.879 1.00 96.50 72 PRO A CA 1
ATOM 511 C C . PRO A 1 72 ? -1.637 -15.056 4.768 1.00 96.50 72 PRO A C 1
ATOM 513 O O . PRO A 1 72 ? -2.734 -15.587 4.641 1.00 96.50 72 PRO A O 1
ATOM 516 N N . ALA A 1 73 ? -1.392 -14.115 5.684 1.00 97.00 73 ALA A N 1
ATOM 517 C CA . ALA A 1 73 ? -2.403 -13.606 6.603 1.00 97.00 73 ALA A CA 1
ATOM 518 C C . ALA A 1 73 ? -3.182 -12.404 6.051 1.00 97.00 73 ALA A C 1
ATOM 520 O O . ALA A 1 73 ? -4.222 -12.064 6.610 1.00 97.00 73 ALA A O 1
ATOM 521 N N . ASP A 1 74 ? -2.694 -11.746 4.995 1.00 97.62 74 ASP A N 1
ATOM 522 C CA . ASP A 1 74 ? -3.381 -10.584 4.440 1.00 97.62 74 ASP A CA 1
ATOM 523 C C . ASP A 1 74 ? -4.679 -10.997 3.748 1.00 97.62 74 ASP A C 1
ATOM 525 O O . ASP A 1 74 ? -4.749 -11.982 3.011 1.00 97.62 74 ASP A O 1
ATOM 529 N N . ILE A 1 75 ? -5.708 -10.179 3.938 1.00 97.69 75 ILE A N 1
ATOM 530 C CA . ILE A 1 75 ? -6.997 -10.314 3.268 1.00 97.69 75 ILE A CA 1
ATOM 531 C C . ILE A 1 75 ? -7.074 -9.229 2.203 1.00 97.69 75 ILE A C 1
ATOM 533 O O . ILE A 1 75 ? -7.102 -8.047 2.534 1.00 97.69 75 ILE A O 1
ATOM 537 N N . ILE A 1 76 ? -7.134 -9.609 0.927 1.00 97.06 76 ILE A N 1
ATOM 538 C CA . ILE A 1 76 ? -7.378 -8.658 -0.166 1.00 97.06 76 ILE A CA 1
ATOM 539 C C . ILE A 1 76 ? -8.866 -8.319 -0.199 1.00 97.06 76 ILE A C 1
ATOM 541 O O . ILE A 1 76 ? -9.695 -9.185 -0.474 1.00 97.06 76 ILE A O 1
ATOM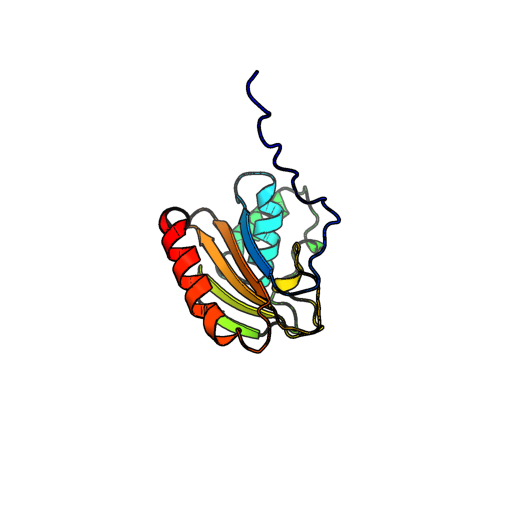 545 N N . THR A 1 77 ? -9.204 -7.064 0.084 1.00 94.56 77 THR A N 1
ATOM 546 C CA . THR A 1 77 ? -10.594 -6.591 0.187 1.00 94.56 77 THR A CA 1
ATOM 547 C C . THR A 1 77 ? -11.102 -5.978 -1.115 1.00 94.56 77 THR A C 1
ATOM 549 O O . THR A 1 77 ? -12.301 -6.021 -1.382 1.00 94.56 77 THR A O 1
ATOM 552 N N . ALA A 1 78 ? -10.204 -5.465 -1.959 1.00 94.12 78 ALA A N 1
ATOM 553 C CA . ALA A 1 78 ? -10.494 -5.064 -3.332 1.00 94.12 78 ALA A CA 1
ATOM 554 C C . ALA A 1 78 ? -9.237 -5.200 -4.197 1.00 94.12 78 ALA A C 1
ATOM 556 O O . ALA A 1 78 ? -8.125 -4.960 -3.724 1.00 94.12 78 ALA A O 1
ATOM 557 N N . ARG A 1 79 ? -9.410 -5.570 -5.468 1.00 93.38 79 ARG A N 1
ATOM 558 C CA . ARG A 1 79 ? -8.311 -5.756 -6.420 1.00 93.38 79 ARG A CA 1
ATOM 559 C C . ARG A 1 79 ? -8.648 -5.106 -7.757 1.00 93.38 79 ARG A C 1
ATOM 561 O O . ARG A 1 79 ? -9.637 -5.467 -8.387 1.00 93.38 79 ARG A O 1
ATOM 568 N N . GLY A 1 80 ? -7.790 -4.193 -8.180 1.00 93.44 80 GLY A N 1
ATOM 569 C CA . GLY A 1 80 ? -7.700 -3.645 -9.525 1.00 93.44 80 GLY A CA 1
ATOM 570 C C . GLY A 1 80 ? -6.245 -3.670 -10.013 1.00 93.44 80 GLY A C 1
ATOM 571 O O . GLY A 1 80 ? -5.351 -4.024 -9.243 1.00 93.44 80 GLY A O 1
ATOM 572 N N . PRO A 1 81 ? -5.999 -3.288 -11.277 1.00 92.06 81 PRO A N 1
ATOM 573 C CA . PRO A 1 81 ? -4.673 -3.389 -11.892 1.00 92.06 81 PRO A CA 1
ATOM 574 C C . PRO A 1 81 ? -3.641 -2.447 -11.256 1.00 92.06 81 PRO A C 1
ATOM 576 O O . PRO A 1 81 ? -2.477 -2.804 -11.143 1.00 92.06 81 PRO A O 1
ATOM 579 N N . ALA A 1 82 ? -4.078 -1.272 -10.798 1.00 93.25 82 ALA A N 1
ATOM 580 C CA . ALA A 1 82 ? -3.233 -0.246 -10.183 1.00 93.25 82 ALA A CA 1
ATOM 581 C C . ALA A 1 82 ? -3.636 0.071 -8.734 1.00 93.25 82 ALA A C 1
ATOM 583 O O . ALA A 1 82 ? -3.005 0.889 -8.079 1.00 93.25 82 ALA A O 1
ATOM 584 N N . ASP A 1 83 ? -4.684 -0.578 -8.221 1.00 94.56 83 ASP A N 1
ATOM 585 C CA . ASP A 1 83 ? -5.267 -0.287 -6.914 1.00 94.56 83 ASP A CA 1
ATOM 586 C C . ASP A 1 83 ? -5.619 -1.564 -6.170 1.00 94.56 83 ASP A C 1
ATOM 588 O O . ASP A 1 83 ? -6.462 -2.340 -6.621 1.00 94.56 83 ASP A O 1
ATOM 592 N N . ILE A 1 84 ? -5.010 -1.778 -5.006 1.00 96.94 84 ILE A N 1
ATOM 593 C CA . ILE A 1 84 ? -5.304 -2.947 -4.176 1.00 96.94 84 ILE A CA 1
ATOM 594 C C . ILE A 1 84 ? -5.537 -2.513 -2.739 1.00 96.94 84 ILE A C 1
ATOM 596 O O . ILE A 1 84 ? -4.671 -1.914 -2.101 1.00 96.94 84 ILE A O 1
ATOM 600 N N . ALA A 1 85 ? -6.717 -2.857 -2.231 1.00 96.69 85 ALA A N 1
ATOM 601 C CA . ALA A 1 85 ? -7.072 -2.700 -0.832 1.00 96.69 85 ALA A CA 1
ATOM 602 C C . ALA A 1 85 ? -6.886 -4.028 -0.098 1.00 96.69 85 ALA A C 1
ATOM 604 O O . ALA A 1 85 ? -7.172 -5.106 -0.632 1.00 96.69 85 ALA A O 1
ATOM 605 N N . TYR A 1 86 ? -6.409 -3.947 1.136 1.00 97.50 86 TYR A N 1
ATOM 606 C CA . TYR A 1 86 ? -6.136 -5.110 1.958 1.00 97.50 86 TYR A CA 1
ATOM 607 C C . TYR A 1 86 ? -6.374 -4.835 3.441 1.00 97.50 86 TYR A C 1
ATOM 609 O O . TYR A 1 86 ? -6.506 -3.698 3.898 1.00 97.50 86 TYR A O 1
ATOM 617 N N . THR A 1 87 ? -6.395 -5.912 4.212 1.00 97.50 87 THR A N 1
ATOM 618 C CA . THR A 1 87 ? -6.350 -5.881 5.667 1.00 97.50 87 THR A CA 1
ATOM 619 C C . THR A 1 87 ? -5.286 -6.854 6.147 1.00 97.50 87 THR A C 1
ATOM 621 O O . THR A 1 87 ? -5.359 -8.042 5.840 1.00 97.50 87 THR A O 1
ATOM 624 N N . THR A 1 88 ? -4.330 -6.361 6.931 1.00 98.00 88 THR A N 1
ATOM 625 C CA . THR A 1 88 ? -3.439 -7.198 7.739 1.00 98.00 88 THR A CA 1
ATOM 626 C C . THR A 1 88 ? -4.115 -7.427 9.096 1.00 98.00 88 THR A C 1
ATOM 628 O O . THR A 1 88 ? -4.339 -6.453 9.825 1.00 98.00 88 THR A O 1
ATOM 631 N N . PRO A 1 89 ? -4.487 -8.670 9.455 1.00 97.44 89 PRO A N 1
ATOM 632 C CA . PRO A 1 89 ? -5.170 -8.955 10.713 1.00 97.44 89 PRO A CA 1
ATOM 633 C C . PRO A 1 89 ? -4.369 -8.538 11.950 1.00 97.44 89 PRO A C 1
ATOM 635 O O . PRO A 1 89 ? -3.141 -8.433 11.924 1.00 97.44 89 PRO A O 1
ATOM 638 N N . ALA A 1 90 ? -5.074 -8.345 13.067 1.00 96.06 90 ALA A N 1
ATOM 639 C CA . ALA A 1 90 ? -4.447 -8.096 14.361 1.00 96.06 90 ALA A CA 1
ATOM 640 C C . ALA A 1 90 ? -3.430 -9.201 14.703 1.00 96.06 90 ALA A C 1
ATOM 642 O O . ALA A 1 90 ? -3.683 -10.386 14.488 1.00 96.06 90 ALA A O 1
ATOM 643 N N . GLY A 1 91 ? -2.271 -8.807 15.226 1.00 95.44 91 GLY A N 1
ATOM 644 C CA . GLY A 1 91 ? -1.184 -9.709 15.604 1.00 95.44 91 GLY A CA 1
ATOM 645 C C . GLY A 1 91 ? -0.442 -10.383 14.442 1.00 95.44 91 GLY A C 1
ATOM 646 O O . GLY A 1 91 ? 0.526 -11.096 14.702 1.00 95.44 91 GLY A O 1
ATOM 647 N N . ALA A 1 92 ? -0.833 -10.161 13.184 1.00 96.81 92 ALA A N 1
ATOM 648 C CA . ALA A 1 92 ? -0.192 -10.772 12.022 1.00 96.81 92 ALA A CA 1
ATOM 649 C C . ALA A 1 92 ? 0.893 -9.876 11.406 1.00 96.81 92 ALA A C 1
ATOM 651 O O . ALA A 1 92 ? 0.850 -8.650 11.504 1.00 96.81 92 ALA A O 1
ATOM 652 N N . GLU A 1 93 ? 1.860 -10.508 10.742 1.00 95.56 93 GLU A N 1
ATOM 653 C CA . GLU A 1 93 ? 2.731 -9.829 9.782 1.00 95.56 93 GLU A CA 1
ATOM 654 C C . GLU A 1 93 ? 2.077 -9.845 8.400 1.00 95.56 93 GLU A C 1
ATOM 656 O O . GLU A 1 93 ? 1.491 -10.845 7.981 1.00 95.56 93 GLU A O 1
ATOM 661 N N . GLY A 1 94 ? 2.200 -8.728 7.696 1.00 96.50 94 GLY A N 1
ATOM 662 C CA . GLY A 1 94 ? 1.590 -8.520 6.390 1.00 96.50 94 GLY A CA 1
ATOM 663 C C . GLY A 1 94 ? 2.050 -7.231 5.726 1.00 96.50 94 GLY A C 1
ATOM 664 O O . GLY A 1 94 ? 2.932 -6.533 6.243 1.00 96.50 94 GLY A O 1
ATOM 665 N N . MET A 1 95 ? 1.413 -6.885 4.609 1.00 96.31 95 MET A N 1
ATOM 666 C CA . MET A 1 95 ? 1.635 -5.638 3.874 1.00 96.31 95 MET A CA 1
ATOM 667 C C . MET A 1 95 ? 1.558 -4.412 4.788 1.00 96.31 95 MET A C 1
ATOM 669 O O . MET A 1 95 ? 2.426 -3.545 4.736 1.00 96.31 95 MET A O 1
ATOM 673 N N . GLY A 1 96 ? 0.595 -4.375 5.715 1.00 95.94 96 GLY A N 1
ATOM 674 C CA . GLY A 1 96 ? 0.435 -3.278 6.673 1.00 95.94 96 GLY A CA 1
ATOM 675 C C . GLY A 1 96 ? 1.609 -3.104 7.641 1.00 95.94 96 GLY A C 1
ATOM 676 O O . GLY A 1 96 ? 1.697 -2.080 8.303 1.00 95.94 96 GLY A O 1
ATOM 677 N N . THR A 1 97 ? 2.514 -4.082 7.734 1.00 94.88 97 THR A N 1
ATOM 678 C CA . THR A 1 97 ? 3.638 -4.082 8.687 1.00 94.88 97 THR A CA 1
ATOM 679 C C . THR A 1 97 ? 5.017 -3.915 8.046 1.00 94.88 97 THR A C 1
ATOM 681 O O . THR A 1 97 ? 6.036 -4.005 8.734 1.00 94.88 97 THR A O 1
ATOM 684 N N . GLN A 1 98 ? 5.071 -3.683 6.729 1.00 90.69 98 GLN A N 1
ATOM 685 C CA . GLN A 1 98 ? 6.329 -3.544 5.986 1.00 90.69 98 GLN A CA 1
ATOM 686 C C . GLN A 1 98 ? 7.057 -2.213 6.238 1.00 90.69 98 GLN A C 1
ATOM 688 O O . GLN A 1 98 ? 8.210 -2.062 5.835 1.00 90.69 98 GLN A O 1
ATOM 693 N N . SER A 1 99 ? 6.400 -1.259 6.900 1.00 88.50 99 SER A N 1
ATOM 694 C CA . SER A 1 99 ? 6.921 0.082 7.158 1.00 88.50 99 SER A CA 1
ATOM 695 C C . SER A 1 99 ? 6.886 0.419 8.660 1.00 88.50 99 SER A C 1
ATOM 697 O O . SER A 1 99 ? 7.356 -0.380 9.472 1.00 88.50 99 SER A O 1
ATOM 699 N N . TRP A 1 100 ? 6.383 1.593 9.056 1.00 91.38 100 TRP A N 1
ATOM 700 C CA . TRP A 1 100 ? 6.466 2.082 10.436 1.00 91.38 100 TRP A CA 1
ATOM 701 C C . TRP A 1 100 ? 5.478 1.409 11.391 1.00 91.38 100 TRP A C 1
ATOM 703 O O . TRP A 1 100 ? 5.771 1.262 12.583 1.00 91.38 100 TRP A O 1
ATOM 713 N N . LEU A 1 101 ? 4.313 0.990 10.890 1.00 94.12 101 LEU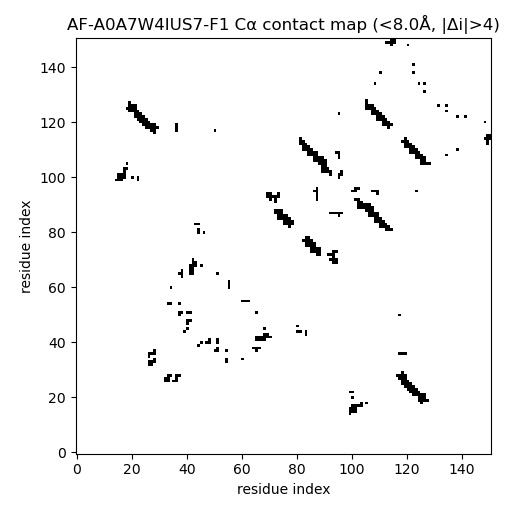 A N 1
ATOM 714 C CA . LEU A 1 101 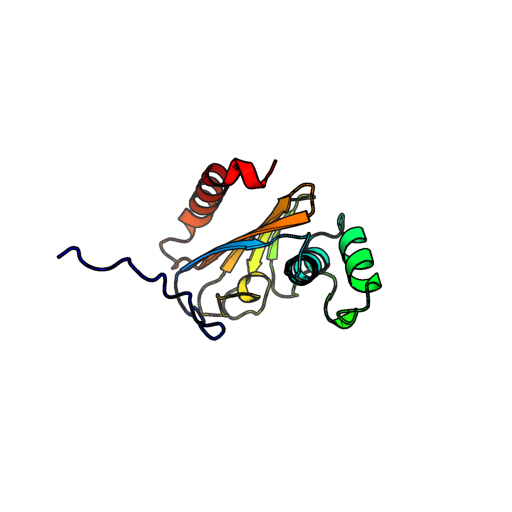? 3.344 0.234 11.678 1.00 94.12 101 LEU A CA 1
ATOM 715 C C . LEU A 1 101 ? 3.879 -1.178 11.949 1.00 94.12 101 LEU A C 1
ATOM 717 O O . LEU A 1 101 ? 4.270 -1.906 11.041 1.00 94.12 101 LEU A O 1
ATOM 721 N N . ARG A 1 102 ? 3.870 -1.600 13.214 1.00 94.19 102 ARG A N 1
ATOM 722 C CA . ARG A 1 102 ? 4.187 -2.987 13.601 1.00 94.19 102 ARG A CA 1
ATOM 723 C C . ARG A 1 102 ? 2.924 -3.743 13.946 1.00 94.19 102 ARG A C 1
ATOM 725 O O . ARG A 1 102 ? 1.935 -3.105 14.284 1.00 94.19 102 ARG A O 1
ATOM 732 N N . ARG A 1 103 ? 2.936 -5.079 13.882 1.00 92.44 103 ARG A N 1
ATOM 733 C CA . ARG A 1 103 ? 1.806 -5.901 14.349 1.00 92.44 103 ARG A CA 1
ATOM 734 C C . ARG A 1 103 ? 1.417 -5.512 15.778 1.00 92.44 103 ARG A C 1
ATOM 736 O O . ARG A 1 103 ? 2.287 -5.256 16.605 1.00 92.44 103 ARG A O 1
ATOM 743 N N . ASP A 1 104 ? 0.122 -5.456 16.043 1.00 92.00 104 ASP A N 1
ATOM 744 C CA . ASP A 1 104 ? -0.431 -5.061 17.341 1.00 92.00 104 ASP A CA 1
ATOM 745 C C . ASP A 1 104 ? -1.839 -5.662 17.509 1.00 92.00 104 ASP A C 1
ATOM 747 O O . ASP A 1 104 ? -2.287 -6.416 16.644 1.00 92.00 104 ASP A O 1
ATOM 751 N N . GLY A 1 105 ? -2.546 -5.335 18.591 1.00 93.00 105 GLY A N 1
ATOM 752 C CA . GLY A 1 105 ? -3.890 -5.839 18.896 1.00 93.00 105 GLY A CA 1
ATOM 753 C C . GLY A 1 105 ? -5.001 -5.383 17.941 1.00 93.00 105 GLY A C 1
ATOM 754 O O . GLY A 1 105 ? -6.080 -5.975 17.941 1.00 93.00 105 GLY A O 1
ATOM 755 N N . ASP A 1 106 ? -4.742 -4.379 17.102 1.00 95.25 106 ASP A N 1
ATOM 756 C CA . ASP A 1 106 ? -5.676 -3.883 16.091 1.00 95.25 106 ASP A CA 1
ATOM 757 C C . ASP A 1 106 ? -5.182 -4.184 14.662 1.00 95.25 106 ASP A C 1
ATOM 759 O O . ASP A 1 106 ? -3.977 -4.056 14.383 1.00 95.25 106 ASP A O 1
ATOM 763 N N . PRO A 1 107 ? -6.098 -4.546 13.739 1.00 96.69 107 PRO A N 1
ATOM 764 C CA . PRO A 1 107 ? -5.760 -4.777 12.339 1.00 96.69 107 PRO A CA 1
ATOM 765 C C . PRO A 1 107 ? -5.273 -3.492 11.663 1.00 96.69 107 PRO A C 1
ATOM 767 O O . PRO A 1 107 ? -5.535 -2.381 12.133 1.00 96.69 107 PRO A O 1
ATOM 770 N N . ILE A 1 108 ? -4.577 -3.661 10.542 1.00 97.62 108 ILE A N 1
ATOM 771 C CA . ILE A 1 108 ? -4.172 -2.564 9.666 1.00 97.62 108 ILE A CA 1
ATOM 772 C C . ILE A 1 108 ? -4.958 -2.685 8.367 1.00 97.62 108 ILE A C 1
ATOM 774 O O . ILE A 1 108 ? -4.806 -3.662 7.635 1.00 97.62 108 ILE A O 1
ATOM 778 N N . GLU A 1 109 ? -5.785 -1.691 8.077 1.00 97.00 109 GLU A N 1
ATOM 779 C CA . GLU A 1 109 ? -6.415 -1.525 6.770 1.00 97.00 109 GLU A CA 1
ATOM 780 C C . GLU A 1 109 ? -5.472 -0.734 5.875 1.00 97.00 109 GLU A C 1
ATOM 782 O O . GLU A 1 109 ? -4.865 0.241 6.316 1.00 97.00 109 GLU A O 1
ATOM 787 N N . GLY A 1 110 ? -5.319 -1.154 4.626 1.00 95.94 110 GLY A N 1
ATOM 788 C CA . GLY A 1 110 ? -4.356 -0.538 3.737 1.00 95.94 110 GLY A CA 1
ATOM 789 C C . GLY A 1 110 ? -4.816 -0.495 2.298 1.00 95.94 110 GLY A C 1
ATOM 790 O O . GLY A 1 110 ? -5.640 -1.292 1.851 1.00 95.94 110 GLY A O 1
ATOM 791 N N . VAL A 1 111 ? -4.256 0.462 1.576 1.00 96.69 111 VAL A N 1
ATOM 792 C CA . VAL A 1 111 ? -4.434 0.627 0.145 1.00 96.69 111 VAL A CA 1
ATOM 793 C C . VAL A 1 111 ? -3.082 0.943 -0.468 1.00 96.69 111 VAL A C 1
ATOM 795 O O . VAL A 1 111 ? -2.436 1.904 -0.055 1.00 96.69 111 VAL A O 1
ATOM 798 N N . ALA A 1 112 ? -2.690 0.149 -1.458 1.00 96.75 112 ALA A N 1
ATOM 799 C CA . ALA A 1 112 ? -1.556 0.420 -2.328 1.00 96.75 112 ALA A CA 1
ATOM 800 C C . ALA A 1 112 ? -2.081 0.885 -3.691 1.00 96.75 112 ALA A C 1
ATOM 802 O O . ALA A 1 112 ? -2.962 0.238 -4.265 1.00 96.75 112 ALA A O 1
ATOM 803 N N . HIS A 1 113 ? -1.545 1.997 -4.181 1.00 95.19 113 HIS A N 1
ATOM 804 C CA . HIS A 1 113 ? -1.842 2.575 -5.486 1.00 95.19 113 HIS A CA 1
ATOM 805 C C . HIS A 1 113 ? -0.550 2.717 -6.290 1.00 95.19 113 HIS A C 1
ATOM 807 O O . HIS A 1 113 ? 0.426 3.268 -5.778 1.00 95.19 113 HIS A O 1
ATOM 813 N N . LEU A 1 114 ? -0.560 2.254 -7.536 1.00 95.19 114 LEU A N 1
ATOM 814 C CA . LEU A 1 114 ? 0.522 2.460 -8.492 1.00 95.19 114 LEU A CA 1
ATOM 815 C C . LEU A 1 114 ? 0.132 3.524 -9.514 1.00 95.19 114 LEU A C 1
ATOM 817 O O . LEU A 1 114 ? -0.919 3.416 -10.143 1.00 95.19 114 LEU A O 1
ATOM 821 N N . SER A 1 115 ? 1.012 4.497 -9.731 1.00 92.81 115 SER A N 1
ATOM 822 C CA . SER A 1 115 ? 0.905 5.402 -10.875 1.00 92.81 115 SER A CA 1
ATOM 823 C C . SER A 1 115 ? 1.238 4.675 -12.187 1.00 92.81 115 SER A C 1
ATOM 825 O O . SER A 1 115 ? 1.768 3.556 -12.199 1.00 92.81 115 SER A O 1
ATOM 827 N N . ALA A 1 116 ? 1.004 5.341 -13.321 1.00 90.00 116 ALA A N 1
ATOM 828 C CA . ALA A 1 116 ? 1.383 4.829 -14.641 1.00 90.00 116 ALA A CA 1
ATOM 829 C C . ALA A 1 116 ? 2.902 4.593 -14.796 1.00 90.00 116 ALA A C 1
ATOM 831 O O . ALA A 1 116 ? 3.321 3.750 -15.592 1.00 90.00 116 ALA A O 1
ATOM 832 N N . THR A 1 117 ? 3.725 5.303 -14.021 1.00 90.12 117 THR A N 1
ATOM 833 C CA . THR A 1 117 ? 5.193 5.179 -13.978 1.00 90.12 117 THR A CA 1
ATOM 834 C C . THR A 1 117 ? 5.686 4.181 -12.929 1.00 90.12 117 THR A C 1
ATOM 836 O O . THR A 1 117 ? 6.888 3.973 -12.801 1.00 90.12 117 THR A O 1
ATOM 839 N N . ASN A 1 118 ? 4.780 3.485 -12.233 1.00 92.38 118 ASN A N 1
ATOM 840 C CA . ASN A 1 118 ? 5.078 2.622 -11.086 1.00 92.38 118 ASN A CA 1
ATOM 841 C C . ASN A 1 118 ? 5.639 3.383 -9.872 1.00 92.38 118 ASN A C 1
ATOM 843 O O . ASN A 1 118 ? 6.395 2.818 -9.085 1.00 92.38 118 ASN A O 1
ATOM 847 N N . ASP A 1 119 ? 5.252 4.640 -9.665 1.00 94.38 119 ASP A N 1
ATOM 848 C CA . ASP A 1 119 ? 5.384 5.247 -8.342 1.00 94.38 119 ASP A CA 1
ATOM 849 C C . ASP A 1 119 ? 4.312 4.659 -7.418 1.00 94.38 119 ASP A C 1
ATOM 851 O O . ASP A 1 119 ? 3.191 4.372 -7.837 1.00 94.38 119 ASP A O 1
ATOM 855 N N . LEU A 1 120 ? 4.658 4.454 -6.150 1.00 95.12 120 LEU A N 1
ATOM 856 C CA . LEU A 1 120 ? 3.795 3.792 -5.178 1.00 95.12 120 LEU A CA 1
ATOM 857 C C . LEU A 1 120 ? 3.298 4.778 -4.124 1.00 95.12 120 LEU A C 1
ATOM 859 O O . LEU A 1 120 ? 4.107 5.377 -3.413 1.00 95.12 120 LEU A O 1
ATOM 863 N N . MET A 1 121 ? 1.980 4.874 -3.960 1.00 94.94 121 MET A N 1
ATOM 864 C CA . MET A 1 121 ? 1.355 5.480 -2.787 1.00 94.94 121 MET A CA 1
ATOM 865 C C . MET A 1 121 ? 0.732 4.391 -1.920 1.00 94.94 121 MET A C 1
ATOM 867 O O . MET A 1 121 ? -0.083 3.596 -2.383 1.00 94.94 121 MET A O 1
ATOM 871 N N . GLU A 1 122 ? 1.073 4.393 -0.638 1.00 96.00 122 GLU A N 1
ATOM 872 C CA . GLU A 1 122 ? 0.466 3.527 0.365 1.00 96.00 122 GLU A CA 1
ATOM 873 C C . GLU A 1 122 ? -0.235 4.371 1.422 1.00 96.00 122 GLU A C 1
ATOM 875 O O . GLU A 1 122 ? 0.334 5.317 1.970 1.00 96.00 122 GLU A O 1
ATOM 880 N N . ILE A 1 123 ? -1.476 4.005 1.725 1.00 95.94 123 ILE A N 1
ATOM 881 C CA . ILE A 1 123 ? -2.254 4.562 2.828 1.00 95.94 123 ILE A CA 1
ATOM 882 C C . ILE A 1 123 ? -2.563 3.402 3.761 1.00 95.94 123 ILE A C 1
ATOM 884 O O . ILE A 1 123 ? -3.247 2.465 3.360 1.00 95.94 123 ILE A O 1
ATOM 888 N N . GLN A 1 124 ? -2.063 3.459 4.989 1.00 96.81 124 GLN A N 1
ATOM 889 C CA . GLN A 1 124 ? -2.215 2.412 5.994 1.00 96.81 124 GLN A CA 1
ATOM 890 C C . GLN A 1 124 ? -2.824 2.997 7.266 1.00 96.81 124 GLN A C 1
ATOM 892 O O . GLN A 1 124 ? -2.428 4.060 7.743 1.00 96.81 124 GLN A O 1
ATOM 897 N N . LEU A 1 125 ? -3.806 2.299 7.817 1.00 96.38 125 LEU A N 1
ATOM 898 C CA . LEU A 1 125 ? -4.652 2.763 8.901 1.00 96.38 125 LEU A CA 1
ATOM 899 C C . LEU A 1 125 ? -4.719 1.696 9.987 1.00 96.38 125 LEU A C 1
ATOM 901 O O . LEU A 1 125 ? -5.228 0.600 9.759 1.00 96.38 125 LEU A O 1
ATOM 905 N N . ARG A 1 126 ? -4.294 2.046 11.199 1.00 96.75 126 ARG A N 1
ATOM 906 C CA . ARG A 1 126 ? -4.699 1.349 12.418 1.00 96.75 126 ARG A CA 1
ATOM 907 C C . ARG A 1 126 ? -5.608 2.272 13.206 1.00 96.75 126 ARG A C 1
ATOM 909 O O . ARG A 1 126 ? -5.144 3.218 13.840 1.00 96.75 126 ARG A O 1
ATOM 916 N N . LEU A 1 127 ? -6.905 1.996 13.168 1.00 94.75 127 LEU A N 1
ATOM 917 C CA . LEU A 1 127 ? -7.899 2.753 13.919 1.00 94.75 127 LEU A CA 1
ATOM 918 C C . LEU A 1 127 ? -8.395 1.930 15.115 1.00 94.75 127 LEU A C 1
ATOM 920 O O . LEU A 1 127 ? -8.596 0.718 14.982 1.00 94.75 127 LEU A O 1
ATOM 924 N N . PRO A 1 128 ? -8.639 2.566 16.275 1.00 92.00 128 PRO A N 1
ATOM 925 C CA . PRO A 1 128 ? -9.213 1.874 17.420 1.00 92.00 128 PRO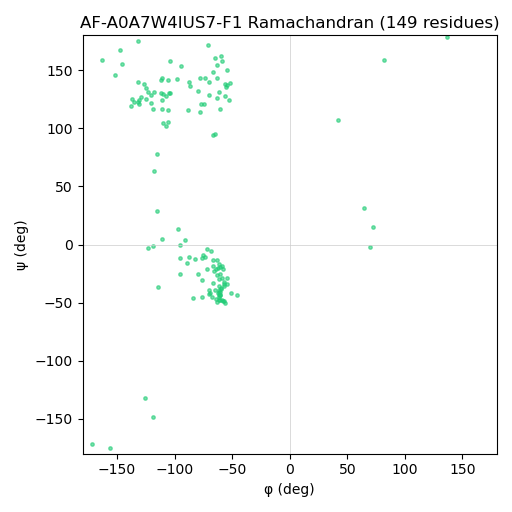 A CA 1
ATOM 926 C C . PRO A 1 128 ? -10.621 1.379 17.069 1.00 92.00 128 PRO A C 1
ATOM 928 O O . PRO A 1 128 ? -11.298 1.974 16.228 1.00 92.00 128 PRO A O 1
ATOM 931 N N . ALA A 1 129 ? -11.097 0.326 17.742 1.00 90.44 129 ALA A N 1
ATOM 932 C CA . ALA A 1 129 ? -12.361 -0.353 17.423 1.00 90.44 129 ALA A CA 1
ATOM 933 C C . ALA A 1 129 ? -13.556 0.593 17.171 1.00 90.44 129 ALA A C 1
ATOM 935 O O . ALA A 1 129 ? -14.269 0.428 16.184 1.00 90.44 129 ALA A O 1
ATOM 936 N N . GLY A 1 130 ? -13.728 1.632 17.998 1.00 93.38 130 GLY A N 1
ATOM 937 C CA . G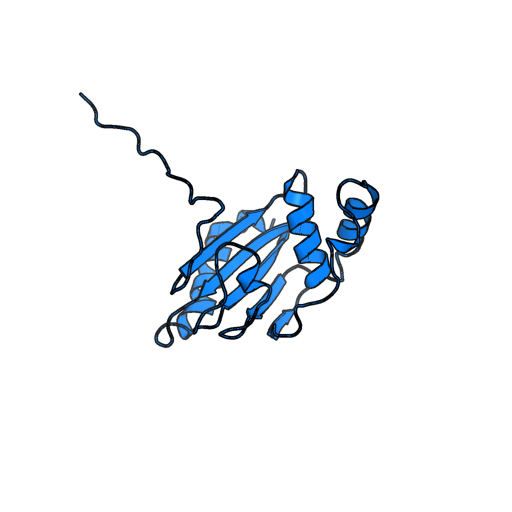LY A 1 130 ? -14.816 2.614 17.864 1.00 93.38 130 GLY A CA 1
ATOM 938 C C . GLY A 1 130 ? -14.702 3.589 16.682 1.00 93.38 130 GLY A C 1
ATOM 939 O O . GLY A 1 130 ? -15.596 4.405 16.488 1.00 93.38 130 GLY A O 1
ATOM 940 N N . ARG A 1 131 ? -13.609 3.541 15.912 1.00 93.12 131 ARG A N 1
ATOM 941 C CA . ARG A 1 131 ? -13.318 4.424 14.767 1.00 93.12 131 ARG A CA 1
ATOM 942 C C . ARG A 1 131 ? -13.071 3.669 13.463 1.00 93.12 131 ARG A C 1
ATOM 944 O O . ARG A 1 131 ? -12.886 4.307 12.437 1.00 93.12 131 ARG A O 1
ATOM 951 N N . ARG A 1 132 ? -13.076 2.331 13.462 1.00 88.25 132 ARG A N 1
ATOM 952 C CA . ARG A 1 132 ? -12.776 1.537 12.251 1.00 88.25 132 ARG A CA 1
ATOM 953 C C . ARG A 1 132 ? -13.710 1.862 11.077 1.00 88.25 132 ARG A C 1
ATOM 955 O O . ARG A 1 132 ? -13.266 1.892 9.938 1.00 88.25 132 ARG A O 1
ATOM 962 N N . GLY A 1 133 ? -14.965 2.227 11.353 1.00 89.81 133 GLY A N 1
ATOM 963 C CA . GLY A 1 133 ? -15.914 2.686 10.327 1.00 89.81 133 GLY A CA 1
ATOM 964 C C . GLY A 1 133 ? -15.493 3.956 9.567 1.00 89.81 133 GLY A C 1
ATOM 965 O O . GLY A 1 133 ? -16.017 4.210 8.486 1.00 89.81 133 GLY A O 1
ATOM 966 N N . ASP A 1 134 ? -14.532 4.728 10.084 1.00 92.75 134 ASP A N 1
ATOM 967 C CA . ASP A 1 134 ? -14.028 5.943 9.436 1.00 92.75 134 ASP A CA 1
ATOM 968 C C . ASP A 1 134 ? -12.971 5.645 8.347 1.00 92.75 134 ASP A C 1
ATOM 970 O O . ASP A 1 134 ? -12.652 6.530 7.549 1.00 92.75 134 ASP A O 1
ATOM 974 N N . GLY A 1 135 ? -12.436 4.416 8.273 1.00 91.56 135 GLY A N 1
ATOM 975 C CA . GLY A 1 135 ? -11.274 4.071 7.440 1.00 91.56 135 GLY A CA 1
ATOM 976 C C . GLY A 1 135 ? -11.457 4.375 5.951 1.00 91.56 135 GLY A C 1
ATOM 977 O O . GLY A 1 135 ? -10.645 5.082 5.349 1.00 91.56 135 GLY A O 1
ATOM 978 N N . ALA A 1 136 ? -12.581 3.948 5.371 1.00 89.44 136 ALA A N 1
ATOM 979 C CA . ALA A 1 136 ? -12.903 4.215 3.968 1.00 89.44 136 ALA A CA 1
ATOM 980 C C . ALA A 1 136 ? -12.977 5.721 3.655 1.00 89.44 136 ALA A C 1
ATOM 982 O O . ALA A 1 136 ? -12.519 6.165 2.600 1.00 89.44 136 ALA A O 1
ATOM 983 N N . ARG A 1 137 ? -13.505 6.528 4.586 1.00 92.75 137 ARG A N 1
ATOM 984 C CA . ARG A 1 137 ? -13.586 7.986 4.426 1.00 92.75 137 ARG A CA 1
ATOM 985 C C . ARG A 1 137 ? -12.206 8.630 4.486 1.00 92.75 137 ARG A C 1
ATOM 987 O O . ARG A 1 137 ? -11.932 9.526 3.692 1.00 92.75 137 ARG A O 1
ATOM 994 N N . VAL A 1 138 ? -11.347 8.183 5.402 1.00 92.31 138 VAL A N 1
ATOM 995 C CA . VAL A 1 138 ? -9.961 8.662 5.492 1.00 92.31 138 VAL A CA 1
ATOM 996 C C . VAL A 1 138 ? -9.208 8.347 4.201 1.00 92.31 138 VAL A C 1
ATOM 998 O O . VAL A 1 138 ? -8.603 9.249 3.631 1.00 92.31 138 VAL A O 1
ATOM 1001 N N . ILE A 1 139 ? -9.302 7.116 3.688 1.00 91.44 139 ILE A N 1
ATOM 1002 C CA . ILE A 1 139 ? -8.679 6.729 2.411 1.00 91.44 139 ILE A CA 1
ATOM 1003 C C . ILE A 1 139 ? -9.183 7.609 1.264 1.00 91.44 139 ILE A C 1
ATOM 1005 O O . ILE A 1 139 ? -8.375 8.138 0.503 1.00 91.44 139 ILE A O 1
ATOM 1009 N N . ALA A 1 140 ? -10.501 7.792 1.144 1.00 90.44 140 ALA A N 1
ATOM 1010 C CA . ALA A 1 140 ? -11.088 8.592 0.074 1.00 90.44 140 ALA A CA 1
ATOM 1011 C C . ALA A 1 140 ? -10.630 10.060 0.126 1.00 90.44 140 ALA A C 1
ATOM 1013 O O . ALA A 1 140 ? -10.267 10.627 -0.904 1.00 90.44 140 ALA A O 1
ATOM 1014 N N . LEU A 1 141 ? -10.594 10.665 1.319 1.00 91.69 141 LEU A N 1
ATOM 1015 C CA . LEU A 1 141 ? -10.104 12.033 1.509 1.00 91.69 141 LEU A CA 1
ATOM 1016 C C . LEU A 1 141 ? -8.617 12.150 1.172 1.00 91.69 141 LEU A C 1
ATOM 1018 O O . LEU A 1 141 ? -8.235 13.055 0.436 1.00 91.69 141 LEU A O 1
ATOM 1022 N N . THR A 1 142 ? -7.789 11.226 1.660 1.00 90.25 142 THR A N 1
ATOM 1023 C CA . THR A 1 142 ? -6.355 11.217 1.360 1.00 90.25 142 THR A CA 1
ATOM 1024 C C . THR A 1 142 ? -6.105 11.081 -0.137 1.00 90.25 142 THR A C 1
ATOM 1026 O O . THR A 1 142 ? -5.298 11.830 -0.677 1.00 90.25 142 THR A O 1
ATOM 1029 N N . ARG A 1 143 ? -6.823 10.194 -0.836 1.00 86.56 143 ARG A N 1
ATOM 1030 C CA . ARG A 1 143 ? -6.735 10.085 -2.299 1.00 86.56 143 ARG A CA 1
ATOM 1031 C C . ARG A 1 143 ? -7.138 11.383 -2.991 1.00 86.56 143 ARG A C 1
ATOM 1033 O O . ARG A 1 143 ? -6.398 11.858 -3.838 1.00 86.56 143 ARG A O 1
ATOM 1040 N N . GLY A 1 144 ? -8.260 11.986 -2.598 1.00 87.25 144 GLY A N 1
ATOM 1041 C CA . GLY A 1 144 ? -8.711 13.256 -3.173 1.00 87.25 144 GLY A CA 1
ATOM 1042 C C . GLY A 1 144 ? -7.700 14.394 -2.990 1.00 87.25 144 GLY A C 1
ATOM 1043 O O . GLY A 1 144 ? -7.490 15.180 -3.907 1.00 87.25 144 GLY A O 1
AT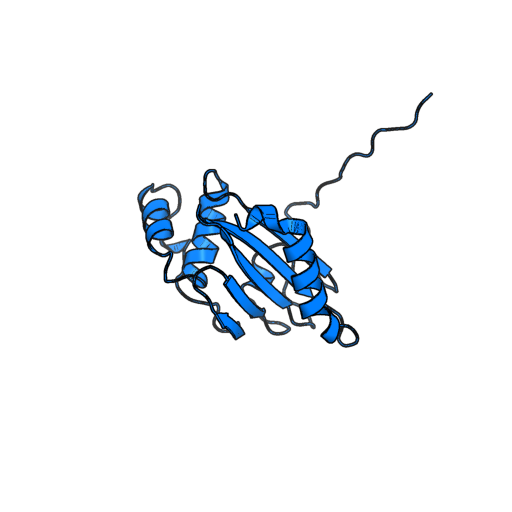OM 1044 N N . LEU A 1 145 ? -7.025 14.452 -1.838 1.00 87.12 145 LEU A N 1
ATOM 1045 C CA . LEU A 1 145 ? -5.960 15.428 -1.573 1.00 87.12 145 LEU A CA 1
ATOM 1046 C C . LEU A 1 145 ? -4.667 15.147 -2.357 1.00 87.12 145 LEU A C 1
ATOM 1048 O O . LEU A 1 145 ? -3.869 16.060 -2.543 1.00 87.12 145 LEU A O 1
ATOM 1052 N N . ASN A 1 146 ? -4.471 13.911 -2.820 1.00 84.25 146 ASN A N 1
ATOM 1053 C CA . ASN A 1 146 ? -3.298 13.460 -3.570 1.00 84.25 146 ASN A CA 1
ATOM 1054 C C . ASN A 1 146 ? -3.661 13.041 -5.006 1.00 84.25 146 ASN A C 1
ATOM 1056 O O . ASN A 1 146 ? -2.994 12.185 -5.576 1.00 84.25 146 ASN A O 1
ATOM 1060 N N . ALA A 1 147 ? -4.706 13.627 -5.601 1.00 81.38 147 ALA A N 1
ATOM 1061 C CA . ALA A 1 147 ? -5.168 13.251 -6.941 1.00 81.38 147 ALA A CA 1
ATOM 1062 C C . ALA A 1 147 ? -4.064 13.381 -8.010 1.00 81.38 147 ALA A C 1
ATOM 1064 O O . ALA A 1 147 ? -3.955 12.532 -8.877 1.00 81.38 147 ALA A O 1
ATOM 1065 N N . GLY A 1 148 ? -3.159 14.358 -7.884 1.00 78.56 148 GLY A N 1
ATOM 1066 C CA . GLY A 1 148 ? -2.014 14.488 -8.797 1.00 78.56 148 GLY A CA 1
ATOM 1067 C C . GLY A 1 148 ? -0.958 13.377 -8.688 1.00 78.56 148 GLY A C 1
ATOM 1068 O O . GLY A 1 148 ? -0.008 13.387 -9.457 1.00 78.56 148 GLY A O 1
ATOM 1069 N N . PHE A 1 149 ? -1.075 12.449 -7.729 1.00 76.06 149 PHE A N 1
ATOM 1070 C CA . PHE A 1 149 ? -0.239 11.243 -7.667 1.00 76.06 149 PHE A CA 1
ATOM 1071 C C . PHE A 1 149 ? -0.732 10.155 -8.632 1.00 76.06 149 PHE A C 1
ATOM 1073 O O . PHE A 1 149 ? 0.038 9.286 -9.028 1.00 76.06 149 PHE A O 1
ATOM 1080 N N . THR A 1 150 ? -2.025 10.170 -8.969 1.00 62.03 150 THR A N 1
ATOM 1081 C CA . THR A 1 150 ? -2.655 9.125 -9.784 1.00 62.03 150 THR A CA 1
ATOM 1082 C C . THR A 1 150 ? -2.544 9.374 -11.290 1.00 62.03 150 THR A C 1
ATOM 1084 O O . THR A 1 150 ? -2.897 8.483 -12.061 1.00 62.03 150 THR A O 1
ATOM 1087 N N . ASP A 1 151 ? -2.103 10.574 -11.683 1.00 54.12 151 ASP A N 1
ATOM 1088 C CA . ASP A 1 151 ? -2.041 11.063 -13.069 1.00 54.12 151 ASP A CA 1
ATOM 1089 C C . ASP A 1 151 ? -0.740 10.676 -13.796 1.00 54.12 151 ASP A C 1
ATOM 1091 O O . ASP A 1 151 ? 0.338 10.672 -13.155 1.00 54.12 151 ASP A O 1
#

Mean predicted aligned error: 6.39 Å

Solvent-accessible surface area (backbone atoms only — not comparable to full-atom values): 8609 Å² total; per-residue (Å²): 141,79,87,73,85,82,76,82,78,72,79,56,94,82,52,69,44,77,66,76,47,76,48,76,49,77,42,50,34,87,58,87,37,25,62,61,37,29,34,50,31,34,23,72,29,73,88,50,46,64,59,34,53,53,59,39,70,68,65,81,54,64,66,83,73,41,57,69,47,65,45,93,63,39,42,76,77,43,82,54,86,46,40,39,32,34,33,17,46,48,66,38,72,25,78,52,38,76,65,52,38,48,62,33,93,55,39,24,41,31,37,44,36,45,21,90,79,46,29,33,39,38,43,35,35,27,51,55,86,97,46,48,88,48,50,67,58,53,53,52,49,54,46,64,77,44,50,82,60,67,101

pLDDT: mean 88.66, std 15.0, range [33.75, 98.0]

Sequence (151 aa):
MAPGLSSSAGLSKDAHITGPAIQISATSGDTSGRFAVARVIARMFPEHAAFVRQVVAEGIEPASNFPGGPYPADIITARGPADIAYTTPAGAEGMGTQSWLRRDGDPIEGVAHLSATNDLMEIQLRLPAGRRGDGARVIALTRGLNAGFTD

Radius of gyration: 16.45 Å; Cα contacts (8 Å, |Δi|>4): 250; chains: 1; bounding box: 38×54×35 Å

Nearest PDB structures (foldseek):
  2lnj-assembly1_A  TM=3.591E-01  e=1.994E-01  Synechocystis sp. PCC 6803
  3uid-assembly1_A  TM=4.553E-01  e=2.030E+00  Mycolicibacterium smegmatis MC2 155
  1ln1-assembly1_A  TM=5.223E-01  e=2.591E+00  Homo sapiens
  4i4k-assembly1_B  TM=4.806E-01  e=3.737E+00  Streptomyces globisporus C-1027
  3fo5-assembly1_A  TM=3.000E-01  e=1.590E+00  Homo sapiens